Protein AF-A0A7C3X4S7-F1 (afdb_monomer_lite)

Radius of gyration: 14.15 Å; chains: 1; bounding box: 36×22×40 Å

Structure (mmCIF, N/CA/C/O backbone):
data_AF-A0A7C3X4S7-F1
#
_entry.id   AF-A0A7C3X4S7-F1
#
loop_
_atom_site.group_PDB
_atom_site.id
_atom_site.type_symbol
_atom_site.label_atom_id
_atom_site.label_alt_id
_atom_site.label_comp_id
_atom_site.label_asym_id
_atom_site.label_entity_id
_atom_site.label_seq_id
_atom_site.pdbx_PDB_ins_code
_atom_site.Cartn_x
_atom_site.Cartn_y
_atom_site.Cartn_z
_atom_site.occupancy
_atom_site.B_iso_or_equiv
_atom_site.auth_seq_id
_atom_site.auth_comp_id
_atom_site.auth_asym_id
_atom_site.auth_atom_id
_atom_site.pdbx_PDB_model_num
ATOM 1 N N . MET A 1 1 ? -3.580 9.967 -24.037 1.00 51.12 1 MET A N 1
ATOM 2 C CA . MET A 1 1 ? -2.152 9.822 -23.665 1.00 51.12 1 MET A CA 1
ATOM 3 C C . MET A 1 1 ? -1.533 8.784 -24.593 1.00 51.12 1 MET A C 1
ATOM 5 O O . MET A 1 1 ? -2.178 7.767 -24.819 1.00 51.12 1 MET A O 1
ATOM 9 N N . SER A 1 2 ? -0.377 9.040 -25.216 1.00 52.28 2 SER A N 1
ATOM 10 C CA . SER A 1 2 ? 0.202 8.065 -26.157 1.00 52.28 2 SER A CA 1
ATOM 11 C C . SER A 1 2 ? 0.729 6.841 -25.396 1.00 52.28 2 SER A C 1
ATOM 13 O O . SER A 1 2 ? 1.274 6.980 -24.301 1.00 52.28 2 SER A O 1
ATOM 15 N N . LYS A 1 3 ? 0.601 5.640 -25.978 1.00 48.78 3 LYS A N 1
ATOM 16 C CA . LYS A 1 3 ? 1.144 4.393 -25.396 1.00 48.78 3 LYS A CA 1
ATOM 17 C C . LYS A 1 3 ? 2.653 4.484 -25.110 1.00 48.78 3 LYS A C 1
ATOM 19 O O . LYS A 1 3 ? 3.150 3.838 -24.196 1.00 48.78 3 LYS A O 1
ATOM 24 N N . LYS A 1 4 ? 3.363 5.322 -25.873 1.00 46.00 4 LYS A N 1
ATOM 25 C CA . LYS A 1 4 ? 4.793 5.601 -25.712 1.00 46.00 4 LYS A CA 1
ATOM 26 C C . LYS A 1 4 ? 5.093 6.371 -24.418 1.00 46.00 4 LYS A C 1
ATOM 28 O O . LYS A 1 4 ? 5.979 5.967 -23.680 1.00 46.00 4 LYS A O 1
ATOM 33 N N . TYR A 1 5 ? 4.295 7.393 -24.099 1.00 49.66 5 TYR A N 1
ATOM 34 C CA . TYR A 1 5 ? 4.467 8.185 -22.875 1.00 49.66 5 TYR A CA 1
ATOM 35 C C . TYR A 1 5 ? 4.219 7.363 -21.603 1.00 49.66 5 TYR A C 1
ATOM 37 O O . TYR A 1 5 ? 4.947 7.504 -20.627 1.00 49.66 5 TYR A O 1
ATOM 45 N N . GLN A 1 6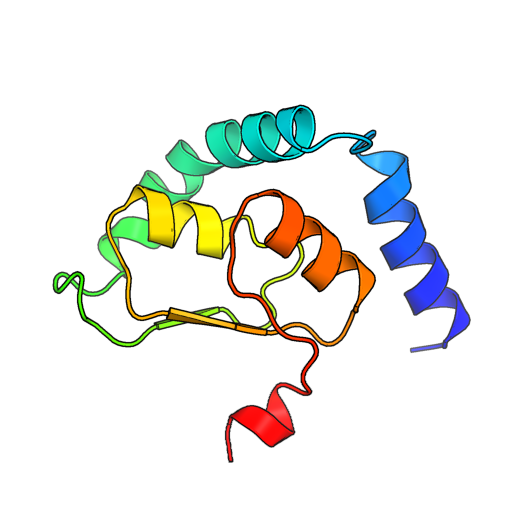 ? 3.211 6.479 -21.613 1.00 52.03 6 GLN A N 1
ATOM 46 C CA . GLN A 1 6 ? 2.959 5.571 -20.487 1.00 52.03 6 GLN A CA 1
ATOM 47 C C . GLN A 1 6 ? 4.173 4.676 -20.231 1.00 52.03 6 GLN A C 1
ATOM 49 O O . GLN A 1 6 ? 4.690 4.653 -19.120 1.00 52.03 6 GLN A O 1
ATOM 54 N N . LYS A 1 7 ? 4.670 4.001 -21.271 1.00 54.62 7 LYS A N 1
ATOM 55 C CA . LYS A 1 7 ? 5.819 3.104 -21.150 1.00 54.62 7 LYS A CA 1
ATOM 56 C C . LYS A 1 7 ? 7.060 3.828 -20.612 1.00 54.62 7 LYS A C 1
ATOM 58 O O . LYS A 1 7 ? 7.651 3.365 -19.646 1.00 54.62 7 LYS A O 1
ATOM 63 N N . GLU A 1 8 ? 7.386 4.995 -21.165 1.00 52.09 8 GLU A N 1
ATOM 64 C CA . GLU A 1 8 ? 8.546 5.792 -20.742 1.00 52.09 8 GLU A CA 1
ATOM 65 C C . GLU A 1 8 ? 8.421 6.303 -19.296 1.00 52.09 8 GLU A C 1
ATOM 67 O O . GLU A 1 8 ? 9.396 6.261 -18.551 1.00 52.09 8 GLU A O 1
ATOM 72 N N . PHE A 1 9 ? 7.233 6.733 -18.855 1.00 54.69 9 PHE A N 1
ATOM 73 C CA . PHE A 1 9 ? 7.018 7.220 -17.486 1.00 54.69 9 PHE A CA 1
ATOM 74 C C . PHE A 1 9 ? 7.110 6.100 -16.436 1.00 54.69 9 PHE A C 1
ATOM 76 O O . PHE A 1 9 ? 7.679 6.305 -15.362 1.00 54.69 9 PHE A O 1
ATOM 83 N N . TYR A 1 10 ? 6.582 4.911 -16.740 1.00 52.50 10 TYR A N 1
ATOM 84 C CA . TYR A 1 10 ? 6.617 3.765 -15.827 1.00 52.50 10 TYR A CA 1
ATOM 85 C C . TYR A 1 10 ? 7.986 3.070 -15.805 1.00 52.50 10 TYR A C 1
ATOM 87 O O . TYR A 1 10 ? 8.484 2.758 -14.725 1.00 52.50 10 TYR A O 1
ATOM 95 N N . GLU A 1 11 ? 8.654 2.923 -16.955 1.00 55.94 11 GLU A N 1
ATOM 96 C CA . GLU A 1 11 ? 10.045 2.445 -17.016 1.00 55.94 11 GLU A CA 1
ATOM 97 C C . GLU A 1 11 ? 10.999 3.419 -16.310 1.00 55.94 11 GLU A C 1
ATOM 99 O O . GLU A 1 11 ? 11.858 2.987 -15.539 1.00 55.94 11 GLU A O 1
ATOM 104 N N . TYR A 1 12 ? 10.803 4.734 -16.475 1.00 53.66 12 TYR A N 1
ATOM 105 C CA . TYR A 1 12 ? 11.547 5.750 -15.730 1.00 53.66 12 TYR A CA 1
ATOM 106 C C . TYR A 1 12 ? 11.316 5.638 -14.223 1.00 53.66 12 TYR A C 1
ATOM 108 O O . TYR A 1 12 ? 12.270 5.745 -13.469 1.00 53.66 12 TYR A O 1
ATOM 116 N N . GLN A 1 13 ? 10.100 5.378 -13.737 1.00 54.56 13 GLN A N 1
ATOM 117 C CA . GLN A 1 13 ? 9.888 5.215 -12.293 1.00 54.56 13 GLN A CA 1
ATOM 118 C C . GLN A 1 13 ? 10.606 3.993 -11.704 1.00 54.56 13 GLN A C 1
ATOM 120 O O . GLN A 1 13 ? 11.066 4.064 -10.561 1.00 54.56 13 GLN A O 1
ATOM 125 N N . THR A 1 14 ? 10.728 2.905 -12.467 1.00 53.91 14 THR A N 1
ATOM 126 C CA . THR A 1 14 ? 11.458 1.698 -12.048 1.00 53.91 14 THR A CA 1
ATOM 127 C C . THR A 1 14 ? 12.977 1.910 -12.107 1.00 53.91 14 THR A C 1
ATOM 129 O O . T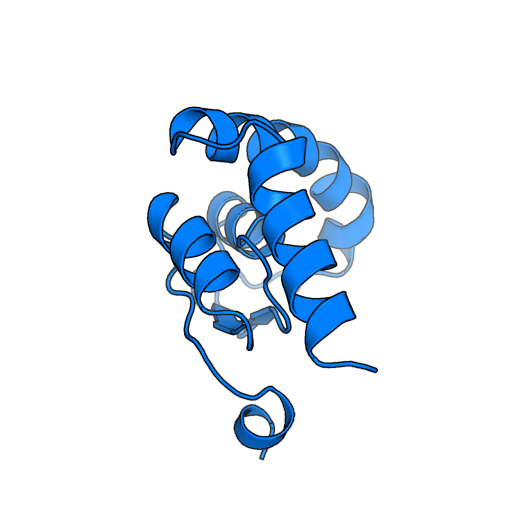HR A 1 14 ? 13.688 1.527 -11.181 1.00 53.91 14 THR A O 1
ATOM 132 N N . ILE A 1 15 ? 13.484 2.593 -13.143 1.00 52.66 15 ILE A N 1
ATOM 133 C CA . ILE A 1 15 ? 14.922 2.847 -13.354 1.00 52.66 15 ILE A CA 1
ATOM 134 C C . ILE A 1 15 ? 15.435 4.027 -12.508 1.00 52.66 15 ILE A C 1
ATOM 136 O O . ILE A 1 15 ? 16.440 3.904 -11.811 1.00 52.66 15 ILE A O 1
ATOM 140 N N . ALA A 1 16 ? 14.748 5.171 -12.521 1.00 48.28 16 ALA A N 1
ATOM 141 C CA . ALA A 1 16 ? 15.193 6.418 -11.890 1.00 48.28 16 ALA A CA 1
ATOM 142 C C . ALA A 1 16 ? 15.189 6.373 -10.358 1.00 48.28 16 ALA A C 1
ATOM 144 O O . ALA A 1 16 ? 15.837 7.201 -9.722 1.00 48.28 16 ALA A O 1
ATOM 145 N N . ARG A 1 17 ? 14.483 5.414 -9.748 1.00 53.78 17 ARG A N 1
ATOM 146 C CA . ARG A 1 17 ? 14.518 5.222 -8.292 1.00 53.78 17 ARG A CA 1
ATOM 147 C C . ARG A 1 17 ? 15.620 4.259 -7.830 1.00 53.78 17 ARG A C 1
ATOM 149 O O . ARG A 1 17 ? 15.771 4.079 -6.627 1.00 53.78 17 ARG A O 1
ATOM 156 N N . GLY A 1 18 ? 16.372 3.630 -8.742 1.00 52.53 18 GLY A N 1
ATOM 157 C CA . GLY A 1 18 ? 17.403 2.642 -8.386 1.00 52.53 18 GLY A CA 1
ATOM 158 C C . GLY A 1 18 ? 16.848 1.419 -7.643 1.00 52.53 18 GLY A C 1
ATOM 159 O O . GLY A 1 18 ? 17.585 0.711 -6.959 1.00 52.53 18 GLY A O 1
ATOM 160 N N . ILE A 1 19 ? 15.536 1.189 -7.741 1.00 57.09 19 ILE A N 1
ATOM 161 C CA . ILE A 1 19 ? 14.826 0.160 -6.991 1.00 57.09 19 ILE A CA 1
ATOM 162 C C . ILE A 1 19 ? 15.026 -1.173 -7.707 1.00 57.09 19 ILE A C 1
ATOM 164 O O . ILE A 1 19 ? 14.234 -1.579 -8.552 1.00 57.09 19 ILE A O 1
ATOM 168 N N . LEU A 1 20 ? 16.128 -1.836 -7.382 1.00 63.31 20 LEU A N 1
ATOM 169 C CA . LEU A 1 20 ? 16.467 -3.151 -7.924 1.00 63.31 20 LEU A CA 1
ATOM 170 C C . LEU A 1 20 ? 16.134 -4.279 -6.944 1.00 63.31 20 LEU A C 1
ATOM 172 O O . LEU A 1 20 ? 16.073 -5.440 -7.341 1.00 63.31 20 LEU A O 1
ATOM 176 N N . THR A 1 21 ? 15.915 -3.955 -5.666 1.00 76.75 21 THR A N 1
ATOM 177 C CA . THR A 1 21 ? 15.765 -4.948 -4.601 1.00 76.75 21 THR A CA 1
ATOM 178 C C . THR A 1 21 ? 14.594 -4.631 -3.678 1.00 76.75 21 THR A C 1
ATOM 180 O O . THR A 1 21 ? 14.182 -3.481 -3.494 1.00 76.75 21 THR A O 1
ATOM 183 N N . LYS A 1 22 ? 14.078 -5.691 -3.054 1.00 84.38 22 LYS A N 1
ATOM 184 C CA . LYS A 1 22 ? 13.069 -5.623 -1.996 1.00 84.38 22 LYS A CA 1
ATOM 185 C C . LYS A 1 22 ? 13.494 -4.698 -0.848 1.00 84.38 22 LYS A C 1
ATOM 187 O O . LYS A 1 22 ? 12.668 -3.944 -0.345 1.00 84.38 22 LYS A O 1
ATOM 192 N N . ASP A 1 23 ? 14.768 -4.720 -0.463 1.00 87.06 23 ASP A N 1
ATOM 193 C CA . ASP A 1 23 ? 15.264 -3.938 0.674 1.00 87.06 23 ASP A CA 1
ATOM 194 C C . ASP A 1 23 ? 15.257 -2.435 0.384 1.00 87.06 23 ASP A C 1
ATOM 196 O O . ASP A 1 23 ? 14.848 -1.649 1.236 1.00 87.06 23 ASP A O 1
ATOM 200 N N . SER A 1 24 ? 15.618 -2.026 -0.836 1.00 84.88 24 SER A N 1
ATOM 201 C CA . SER A 1 24 ? 15.536 -0.619 -1.245 1.00 84.88 24 SER A CA 1
ATOM 202 C C . SER A 1 24 ? 14.088 -0.117 -1.305 1.00 84.88 24 SER A C 1
ATOM 204 O O . SER A 1 24 ? 13.829 1.025 -0.923 1.00 84.88 24 SER A O 1
ATOM 206 N N . LEU A 1 25 ? 13.132 -0.962 -1.724 1.00 88.12 25 LEU A N 1
ATOM 207 C CA . LEU A 1 25 ? 11.697 -0.641 -1.639 1.00 88.12 25 LEU A CA 1
ATOM 208 C C . LEU A 1 25 ? 11.259 -0.423 -0.196 1.00 88.12 25 LEU A C 1
ATOM 210 O O . LEU A 1 25 ? 10.643 0.594 0.112 1.00 88.12 25 LEU A O 1
ATOM 214 N N . ILE A 1 26 ? 11.587 -1.373 0.681 1.00 92.12 26 ILE A N 1
ATOM 215 C CA . ILE A 1 26 ? 11.237 -1.292 2.098 1.00 92.12 26 ILE A CA 1
ATOM 216 C C . ILE A 1 26 ? 11.829 -0.021 2.700 1.00 92.12 26 ILE A C 1
ATOM 218 O O . ILE A 1 26 ? 11.098 0.744 3.317 1.00 92.12 26 ILE A O 1
ATOM 222 N N . GLN A 1 27 ? 13.111 0.263 2.460 1.00 92.75 27 GLN A N 1
ATOM 223 C CA . GLN A 1 27 ? 13.759 1.471 2.965 1.00 92.75 27 GLN A CA 1
ATOM 224 C C . GLN A 1 27 ? 13.040 2.746 2.505 1.00 92.75 27 GLN A C 1
ATOM 226 O O . GLN A 1 27 ? 12.797 3.636 3.321 1.00 92.75 27 GLN A O 1
ATOM 231 N N . LEU A 1 28 ? 12.660 2.827 1.226 1.00 92.00 28 LEU A N 1
ATOM 232 C CA . LEU A 1 28 ? 11.871 3.944 0.709 1.00 92.00 28 LEU A CA 1
ATOM 233 C C . LEU A 1 28 ? 10.516 4.052 1.424 1.00 92.00 28 LEU A C 1
ATOM 235 O O . LEU A 1 28 ? 10.099 5.147 1.791 1.00 92.00 28 LEU A O 1
ATOM 239 N N . PHE A 1 29 ? 9.814 2.940 1.630 1.00 94.75 29 PHE A N 1
ATOM 240 C CA . PHE A 1 29 ? 8.486 2.957 2.249 1.00 94.75 29 PHE A CA 1
ATOM 241 C C . PHE A 1 29 ? 8.553 3.337 3.726 1.00 94.75 29 PHE A C 1
ATOM 243 O O . PHE A 1 29 ? 7.754 4.158 4.174 1.00 94.75 29 PHE A O 1
ATOM 250 N N . GLU A 1 30 ? 9.549 2.834 4.457 1.00 96.31 30 GLU A N 1
ATOM 251 C CA . GLU A 1 30 ? 9.834 3.221 5.843 1.00 96.31 30 GLU A CA 1
ATOM 252 C C . GLU A 1 30 ? 10.100 4.737 5.953 1.00 96.31 30 GLU A C 1
ATOM 254 O O . GLU A 1 30 ? 9.577 5.391 6.855 1.00 96.31 30 GLU A O 1
ATOM 259 N N . GLN A 1 31 ? 10.817 5.338 4.992 1.00 95.88 31 GLN A N 1
ATOM 260 C CA . GLN A 1 31 ? 11.025 6.796 4.938 1.00 95.88 31 GLN A CA 1
ATOM 261 C C . GLN A 1 31 ? 9.730 7.594 4.704 1.00 95.88 31 GLN A C 1
ATOM 263 O O . GLN A 1 31 ? 9.642 8.753 5.116 1.00 95.88 31 GLN A O 1
ATOM 268 N N . LEU A 1 32 ? 8.721 6.998 4.062 1.00 95.50 32 LEU A N 1
ATOM 269 C CA . LEU A 1 32 ? 7.429 7.637 3.794 1.00 95.50 32 LEU A CA 1
ATOM 270 C C . LEU A 1 32 ? 6.431 7.501 4.955 1.00 95.50 32 LEU A C 1
ATOM 272 O O . LEU A 1 32 ? 5.499 8.304 5.040 1.00 95.50 32 LEU A O 1
ATOM 276 N N . LEU A 1 33 ? 6.615 6.545 5.875 1.00 97.00 33 LEU A N 1
ATOM 277 C CA . LEU A 1 33 ? 5.686 6.328 6.995 1.00 97.00 33 LEU A CA 1
ATOM 278 C C . LEU A 1 33 ? 5.414 7.595 7.825 1.00 97.00 33 LEU A C 1
ATOM 280 O O . LEU A 1 33 ? 4.239 7.881 8.071 1.00 97.00 33 LEU A O 1
ATOM 284 N N . PRO A 1 34 ? 6.418 8.408 8.223 1.00 97.56 34 PRO A N 1
ATOM 285 C CA . PRO A 1 34 ? 6.160 9.605 9.025 1.00 97.56 34 PRO A CA 1
ATOM 286 C C . PRO A 1 34 ? 5.257 10.615 8.311 1.00 97.56 34 PRO A C 1
ATOM 288 O O . PRO A 1 34 ? 4.449 11.291 8.952 1.00 97.56 34 PRO A O 1
ATOM 291 N N . PHE A 1 35 ? 5.365 10.706 6.981 1.00 96.88 35 PHE A N 1
ATOM 292 C CA . PHE A 1 35 ? 4.487 11.550 6.179 1.00 96.88 35 PHE A CA 1
ATOM 293 C C . PHE A 1 35 ? 3.043 11.046 6.243 1.00 96.88 35 PHE A C 1
ATOM 295 O O . PHE A 1 35 ? 2.150 11.832 6.561 1.00 96.88 35 PHE A O 1
ATOM 302 N N . TYR A 1 36 ? 2.812 9.750 6.010 1.00 97.38 36 TYR A N 1
ATOM 303 C CA . TYR A 1 36 ? 1.466 9.178 6.055 1.00 97.38 36 TYR A CA 1
ATOM 304 C C . TYR A 1 36 ? 0.831 9.288 7.437 1.00 97.38 36 TYR A C 1
ATOM 306 O O . TYR A 1 36 ? -0.304 9.749 7.541 1.00 97.38 36 TYR A O 1
ATOM 314 N N . ILE A 1 37 ? 1.578 8.981 8.498 1.00 96.19 37 ILE A N 1
ATOM 315 C CA . ILE A 1 37 ? 1.105 9.125 9.880 1.00 96.19 37 ILE A CA 1
ATOM 316 C C . ILE A 1 37 ? 0.658 10.567 10.143 1.00 96.19 37 ILE A C 1
ATOM 318 O O . ILE A 1 37 ? -0.441 10.796 10.641 1.00 96.19 37 ILE A O 1
ATOM 322 N N . LYS A 1 38 ? 1.482 11.554 9.764 1.00 97.12 38 LYS A N 1
ATOM 323 C CA . LYS A 1 38 ? 1.205 12.971 10.036 1.00 97.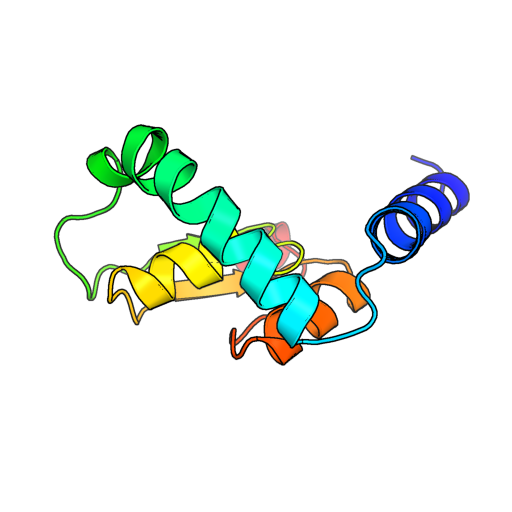12 38 LYS A CA 1
ATOM 324 C C . LYS A 1 38 ? 0.092 13.559 9.168 1.00 97.12 38 LYS A C 1
ATOM 326 O O . LYS A 1 38 ? -0.566 14.503 9.597 1.00 97.12 38 LYS A O 1
ATOM 331 N N . LYS A 1 39 ? -0.056 13.098 7.924 1.00 96.56 39 LYS A N 1
ATOM 332 C CA . LYS A 1 39 ? -0.937 13.734 6.929 1.00 96.56 39 LYS A CA 1
ATOM 333 C C . LYS A 1 39 ? -2.231 12.984 6.672 1.00 96.56 39 LYS A C 1
ATOM 335 O O . LYS A 1 39 ? -3.224 13.632 6.371 1.00 96.56 39 LYS A O 1
ATOM 340 N N . ILE A 1 40 ? -2.206 11.660 6.763 1.00 94.25 40 ILE A N 1
ATOM 341 C CA . ILE A 1 40 ? -3.314 10.789 6.361 1.00 94.25 40 ILE A CA 1
ATOM 342 C C . ILE A 1 40 ? -3.873 10.008 7.551 1.00 94.25 40 ILE A C 1
ATOM 344 O O . ILE A 1 40 ? -5.072 9.763 7.586 1.00 94.25 40 ILE A O 1
ATOM 348 N N . GLY A 1 41 ? -3.048 9.667 8.547 1.00 93.88 41 GLY A N 1
ATOM 349 C CA . GLY A 1 41 ? -3.433 8.766 9.638 1.00 93.88 41 GLY A CA 1
ATOM 350 C C . GLY A 1 41 ? -4.713 9.162 10.378 1.00 93.88 41 GLY A C 1
ATOM 351 O O . GLY A 1 41 ? -5.534 8.300 10.662 1.00 93.88 41 GLY A O 1
ATOM 352 N N . SER A 1 42 ? -4.947 10.457 10.609 1.00 95.44 42 SER A N 1
ATOM 353 C CA . SER A 1 42 ? -6.172 10.945 11.266 1.00 95.44 42 SER A CA 1
ATOM 354 C C . SER A 1 42 ? -7.447 10.802 10.429 1.00 95.44 42 SER A C 1
ATOM 356 O O . SER A 1 42 ? -8.542 10.949 10.963 1.00 95.44 42 SER A O 1
ATOM 358 N N . PHE A 1 43 ? -7.317 10.578 9.121 1.00 96.19 43 PHE A N 1
ATOM 359 C CA . PHE A 1 43 ? -8.436 10.341 8.209 1.00 96.19 43 PHE A CA 1
ATOM 360 C C . PHE A 1 43 ? -8.723 8.852 8.012 1.00 96.19 43 PHE A C 1
ATOM 362 O O . PHE A 1 43 ? -9.742 8.509 7.412 1.00 96.19 43 PHE A O 1
ATOM 369 N N . LEU A 1 44 ? -7.841 7.967 8.488 1.00 96.44 44 LEU A N 1
ATOM 370 C CA . LEU A 1 44 ? -8.087 6.536 8.415 1.00 96.44 44 LEU A CA 1
ATOM 371 C C . LEU A 1 44 ? -9.142 6.101 9.442 1.00 96.44 44 LEU A C 1
ATOM 373 O O . LEU A 1 44 ? -9.262 6.702 10.512 1.00 96.44 44 LEU A O 1
ATOM 377 N N . PRO A 1 45 ? -9.909 5.037 9.148 1.00 96.75 45 PRO A N 1
ATOM 378 C CA . PRO A 1 45 ? -10.853 4.481 10.104 1.00 96.75 45 PRO A CA 1
ATOM 379 C C . PRO A 1 45 ? -10.148 4.021 11.383 1.00 96.75 45 PRO A C 1
ATOM 381 O O . PRO A 1 45 ? -9.127 3.342 11.319 1.00 96.75 45 PRO A O 1
ATOM 384 N N . ASN A 1 46 ? -10.738 4.294 12.547 1.00 95.00 46 ASN A N 1
ATOM 385 C CA . ASN A 1 46 ? -10.195 3.817 13.827 1.00 95.00 46 ASN A CA 1
ATOM 386 C C . ASN A 1 46 ? -10.214 2.281 13.954 1.00 95.00 46 ASN A C 1
ATOM 388 O O . ASN A 1 46 ? -9.439 1.713 14.717 1.00 95.00 46 ASN A O 1
ATOM 392 N N . SER A 1 47 ? -11.121 1.605 13.238 1.00 96.88 47 SER A N 1
ATOM 393 C CA . SER A 1 47 ? -11.198 0.142 13.226 1.00 96.88 47 SER A CA 1
ATOM 394 C C . SER A 1 47 ? -10.151 -0.445 12.283 1.00 96.88 47 SER A C 1
ATOM 396 O O . SER A 1 47 ? -10.184 -0.169 11.084 1.00 96.88 47 SER A O 1
ATOM 398 N N . LEU A 1 48 ? -9.274 -1.308 12.804 1.00 96.75 48 LEU A N 1
ATOM 399 C CA . LEU A 1 48 ? -8.242 -1.998 12.016 1.00 96.75 48 LEU A CA 1
ATOM 400 C C . LEU A 1 48 ? -8.814 -3.037 11.032 1.00 96.75 48 LEU A C 1
ATOM 402 O O . LEU A 1 48 ? -8.142 -3.418 10.072 1.00 96.75 48 LEU A O 1
ATOM 406 N N . ASP A 1 49 ? -10.066 -3.447 11.238 1.00 96.44 49 ASP A N 1
ATOM 407 C CA . ASP A 1 49 ? -10.790 -4.364 10.351 1.00 96.44 49 ASP A CA 1
ATOM 408 C C . ASP A 1 49 ? -11.643 -3.630 9.304 1.00 96.44 49 ASP A C 1
ATOM 410 O O . ASP A 1 49 ? -12.336 -4.268 8.502 1.00 96.44 49 ASP A O 1
ATOM 414 N N . ALA A 1 50 ? -11.617 -2.290 9.294 1.00 97.12 50 ALA A N 1
ATOM 415 C CA . ALA A 1 50 ? -12.304 -1.506 8.278 1.00 97.12 50 ALA A CA 1
ATOM 416 C C . ALA A 1 50 ? -11.835 -1.912 6.878 1.00 97.12 50 ALA A C 1
ATOM 418 O O . ALA A 1 50 ? -10.641 -2.088 6.640 1.00 97.12 50 ALA A O 1
ATOM 419 N N . LYS A 1 51 ? -12.789 -2.033 5.950 1.00 96.81 51 LYS A N 1
ATOM 420 C CA . LYS A 1 51 ? -12.479 -2.333 4.556 1.00 96.81 51 LYS A CA 1
ATOM 421 C C . LYS A 1 51 ? -11.928 -1.082 3.874 1.00 96.81 51 LYS A C 1
ATOM 423 O O . LYS A 1 51 ? -12.636 -0.081 3.775 1.00 96.81 51 LYS A O 1
ATOM 428 N N . ILE A 1 52 ? -10.684 -1.145 3.409 1.00 97.62 52 ILE A N 1
ATOM 429 C CA . ILE A 1 52 ? -9.993 -0.035 2.738 1.00 97.62 52 ILE A CA 1
ATOM 430 C C . ILE A 1 52 ? -9.664 -0.444 1.300 1.00 97.62 52 ILE A C 1
ATOM 432 O O . ILE A 1 52 ? -9.329 -1.593 1.035 1.00 97.62 52 ILE A O 1
ATOM 436 N N . ALA A 1 53 ? -9.758 0.492 0.362 1.00 97.25 53 ALA A N 1
ATOM 437 C CA . ALA A 1 53 ? -9.329 0.286 -1.016 1.00 97.25 53 ALA A CA 1
ATOM 438 C C . ALA A 1 53 ? -8.198 1.271 -1.348 1.00 97.25 53 ALA A C 1
ATOM 440 O O . ALA A 1 53 ? -8.375 2.478 -1.191 1.00 97.25 53 ALA A O 1
ATOM 441 N N . ASP A 1 54 ? -7.052 0.756 -1.792 1.00 97.62 54 ASP A N 1
ATOM 442 C CA . ASP A 1 54 ? -5.905 1.525 -2.285 1.00 97.62 54 ASP A CA 1
ATOM 443 C C . ASP A 1 54 ? -5.880 1.445 -3.820 1.00 97.62 54 ASP A C 1
ATOM 445 O O . ASP A 1 54 ? -5.508 0.418 -4.397 1.00 97.62 54 ASP A O 1
ATOM 449 N N . ILE A 1 55 ? -6.385 2.493 -4.482 1.00 96.81 55 ILE A N 1
ATOM 450 C CA . ILE A 1 55 ? -6.660 2.508 -5.926 1.00 96.81 55 ILE A CA 1
ATOM 451 C C . ILE A 1 55 ? -6.313 3.885 -6.526 1.00 96.81 55 ILE A C 1
ATOM 453 O O . ILE A 1 55 ? -6.951 4.873 -6.157 1.00 96.81 55 ILE A O 1
ATOM 457 N N . PRO A 1 56 ? -5.401 3.977 -7.511 1.00 96.31 56 PRO A N 1
ATOM 458 C CA . PRO A 1 56 ? -4.412 2.962 -7.880 1.00 96.31 56 PRO A CA 1
ATOM 459 C C . PRO A 1 56 ? -3.340 2.810 -6.785 1.00 96.31 56 PRO A C 1
ATOM 461 O O . PRO A 1 56 ? -2.887 3.811 -6.232 1.00 96.31 56 PRO A O 1
ATOM 464 N N . CYS A 1 57 ? -2.903 1.580 -6.495 1.00 96.94 57 CYS A N 1
ATOM 465 C CA . CYS A 1 57 ? -1.958 1.320 -5.401 1.00 96.94 57 CYS A CA 1
ATOM 466 C C . CYS A 1 57 ? -0.483 1.568 -5.755 1.00 96.94 57 CYS A C 1
ATOM 468 O O . CYS A 1 57 ? 0.370 1.581 -4.862 1.00 96.94 57 CYS A O 1
ATOM 470 N N . GLY A 1 58 ? -0.135 1.716 -7.038 1.00 94.88 58 GLY A N 1
ATOM 471 C CA . GLY A 1 58 ? 1.249 1.838 -7.487 1.00 94.88 58 GLY A CA 1
ATOM 472 C C . GLY A 1 58 ? 2.123 0.696 -6.963 1.00 94.88 58 GLY A C 1
ATOM 473 O O . GLY A 1 58 ? 1.702 -0.460 -6.894 1.00 94.88 58 GLY A O 1
ATOM 474 N N . ASN A 1 59 ? 3.345 1.029 -6.551 1.00 93.06 59 ASN A N 1
ATOM 475 C CA . ASN A 1 59 ? 4.292 0.085 -5.956 1.00 93.06 59 ASN A CA 1
ATOM 476 C C . ASN A 1 59 ? 3.925 -0.352 -4.525 1.00 93.06 59 ASN A C 1
ATOM 478 O O . ASN A 1 59 ? 4.720 -1.032 -3.881 1.00 93.06 59 ASN A O 1
ATOM 482 N N . GLY A 1 60 ? 2.751 0.030 -4.016 1.00 95.81 60 GLY A N 1
ATOM 483 C CA . GLY A 1 60 ? 2.227 -0.424 -2.734 1.00 95.81 60 GLY A CA 1
ATOM 484 C C . GLY A 1 60 ? 2.747 0.342 -1.520 1.00 95.81 60 GLY A C 1
ATOM 485 O O . GLY A 1 60 ? 2.607 -0.157 -0.409 1.00 95.81 60 GLY A O 1
ATOM 486 N N . ASN A 1 61 ? 3.330 1.534 -1.677 1.00 96.31 61 ASN A N 1
ATOM 487 C CA . ASN A 1 61 ? 3.840 2.315 -0.543 1.00 96.31 61 ASN A CA 1
ATOM 488 C C . ASN A 1 61 ? 2.756 2.673 0.496 1.00 96.31 61 ASN A C 1
ATOM 490 O O . ASN A 1 61 ? 3.010 2.596 1.699 1.00 96.31 61 ASN A O 1
ATOM 494 N N . PHE A 1 62 ? 1.545 3.032 0.058 1.00 97.75 62 PHE A N 1
ATOM 495 C CA . PHE A 1 62 ? 0.436 3.330 0.964 1.00 97.75 62 PHE A CA 1
ATOM 496 C C . PHE A 1 62 ? -0.150 2.055 1.578 1.00 97.75 62 PHE A C 1
ATOM 498 O O . PHE A 1 62 ? -0.309 1.976 2.793 1.00 97.75 62 PHE A O 1
ATOM 505 N N . SER A 1 63 ? -0.357 1.011 0.778 1.00 98.00 63 SER A N 1
ATOM 506 C CA . SER A 1 63 ? -0.698 -0.329 1.2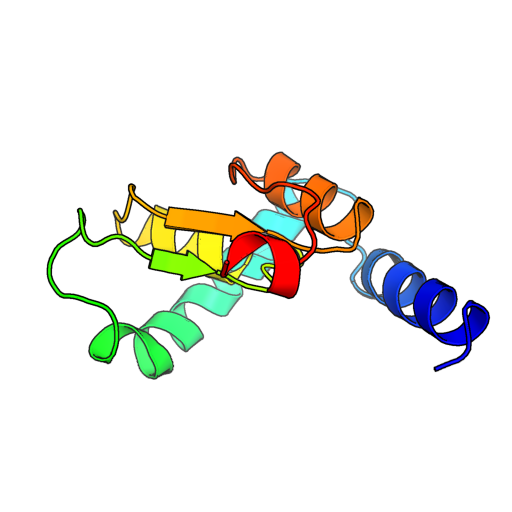76 1.00 98.00 63 SER A CA 1
ATOM 507 C C . SER A 1 63 ? 0.306 -0.868 2.310 1.00 98.00 63 SER A C 1
ATOM 509 O O . SER A 1 63 ? -0.085 -1.489 3.298 1.00 98.00 63 SER A O 1
ATOM 511 N N . TYR A 1 64 ? 1.600 -0.588 2.146 1.00 97.75 64 TYR A N 1
ATOM 512 C CA . TYR A 1 64 ? 2.633 -0.912 3.132 1.00 97.75 64 TYR A CA 1
ATOM 513 C C . TYR A 1 64 ? 2.442 -0.132 4.434 1.00 97.75 64 TYR A C 1
ATOM 515 O O . TYR A 1 64 ? 2.551 -0.705 5.518 1.00 97.75 64 TYR A O 1
ATOM 523 N N . TYR A 1 65 ? 2.087 1.152 4.349 1.00 98.00 65 TYR A N 1
ATOM 524 C CA . TYR A 1 65 ? 1.691 1.934 5.519 1.00 98.00 65 TYR A CA 1
ATOM 525 C C . TYR A 1 65 ? 0.450 1.353 6.220 1.00 98.00 65 TYR A C 1
ATOM 527 O O . TYR A 1 65 ? 0.463 1.230 7.448 1.00 98.00 65 TYR A O 1
ATOM 535 N N . LEU A 1 66 ? -0.586 0.948 5.475 1.00 98.06 66 LEU A N 1
ATOM 536 C CA . LEU A 1 66 ? -1.776 0.295 6.039 1.00 98.06 66 LEU A CA 1
ATOM 537 C C . LEU A 1 66 ? -1.397 -0.986 6.793 1.00 98.06 66 LEU A C 1
ATOM 539 O O . LEU A 1 66 ? -1.766 -1.149 7.957 1.00 98.06 66 LEU A O 1
ATOM 543 N N . LEU A 1 67 ? -0.577 -1.841 6.173 1.00 97.12 67 LEU A N 1
ATOM 544 C CA . LEU A 1 67 ? -0.073 -3.068 6.788 1.00 97.12 67 LEU A CA 1
ATOM 545 C C . LEU A 1 67 ? 0.712 -2.783 8.080 1.00 97.12 67 LEU A C 1
ATOM 547 O O . LEU A 1 67 ? 0.465 -3.415 9.107 1.00 97.12 67 LEU A O 1
ATOM 551 N N . LYS A 1 68 ? 1.630 -1.806 8.062 1.00 96.88 68 LYS A N 1
ATOM 552 C CA . LYS A 1 68 ? 2.420 -1.400 9.241 1.00 96.88 68 LYS A CA 1
ATOM 553 C C . LYS A 1 68 ? 1.577 -0.785 10.351 1.00 96.88 68 LYS A C 1
ATOM 555 O O . LYS A 1 68 ? 1.933 -0.913 11.518 1.00 96.88 68 LYS A O 1
ATOM 560 N N . SER A 1 69 ? 0.465 -0.154 9.992 1.00 96.12 69 SER A N 1
ATOM 561 C CA . SER A 1 69 ? -0.490 0.423 10.941 1.00 96.12 69 SER A CA 1
ATOM 562 C C . SER A 1 69 ? -1.462 -0.612 11.519 1.00 96.12 69 SER A C 1
ATOM 564 O O . SER A 1 69 ? -2.273 -0.273 12.374 1.00 96.12 69 SER A O 1
ATOM 566 N N . GLY A 1 70 ? -1.371 -1.876 11.090 1.00 96.81 70 GLY A N 1
ATOM 567 C CA . GLY A 1 70 ? -2.156 -2.989 11.623 1.00 96.81 70 GLY A CA 1
ATOM 568 C C . GLY A 1 70 ? -3.454 -3.277 10.871 1.00 96.81 70 GLY A C 1
ATOM 569 O O . GLY A 1 70 ? -4.164 -4.207 11.257 1.00 96.81 70 GLY A O 1
ATOM 570 N N . TYR A 1 71 ? -3.754 -2.542 9.795 1.00 97.75 7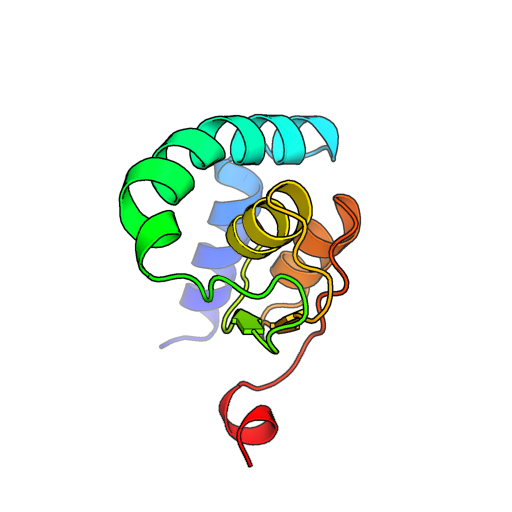1 TYR A N 1
ATOM 571 C CA . TYR A 1 71 ? -4.889 -2.864 8.935 1.00 97.75 71 TYR A CA 1
ATOM 572 C C . TYR A 1 71 ? -4.619 -4.167 8.187 1.00 97.75 71 TYR A C 1
ATOM 574 O O . TYR A 1 71 ? -3.513 -4.407 7.701 1.00 97.75 71 TYR A O 1
ATOM 582 N N . LYS A 1 72 ? -5.645 -5.011 8.086 1.00 94.62 72 LYS A N 1
ATOM 583 C CA . LYS A 1 72 ? -5.563 -6.311 7.392 1.00 94.62 72 LYS A CA 1
ATOM 584 C C . LYS A 1 72 ? -6.593 -6.470 6.282 1.00 94.62 72 LYS A C 1
ATOM 586 O O . LYS A 1 72 ? -6.438 -7.337 5.428 1.00 94.62 72 LYS A O 1
ATOM 591 N N . ASN A 1 73 ? -7.640 -5.651 6.304 1.00 97.19 73 ASN A N 1
ATOM 592 C CA . ASN A 1 73 ? -8.766 -5.737 5.388 1.00 97.19 73 ASN A CA 1
ATOM 593 C C . ASN A 1 73 ? -8.672 -4.639 4.324 1.00 97.19 73 ASN A C 1
ATOM 595 O O . ASN A 1 73 ? -9.465 -3.700 4.309 1.00 97.19 73 ASN A O 1
ATOM 599 N N . PHE A 1 74 ? -7.656 -4.722 3.466 1.00 97.56 74 PHE A N 1
ATOM 600 C CA . PHE A 1 74 ? -7.510 -3.777 2.369 1.00 97.56 74 PHE A CA 1
ATOM 601 C C . PHE A 1 74 ? -7.260 -4.465 1.031 1.00 97.56 74 PHE A C 1
ATOM 603 O O . PHE A 1 74 ? -6.563 -5.476 0.951 1.00 97.56 74 PHE A O 1
ATOM 610 N N . ASP A 1 75 ? -7.849 -3.887 -0.011 1.00 97.50 75 ASP A N 1
ATOM 611 C CA . ASP A 1 75 ? -7.658 -4.282 -1.400 1.00 97.50 75 ASP A CA 1
ATOM 612 C C . ASP A 1 75 ? -6.732 -3.270 -2.084 1.00 97.50 75 ASP A C 1
ATOM 614 O O . ASP A 1 75 ? -6.950 -2.062 -1.991 1.00 97.50 75 ASP A O 1
ATOM 618 N N . SER A 1 76 ? -5.718 -3.764 -2.794 1.00 98.19 76 SER A N 1
ATOM 619 C CA . SER A 1 76 ? -4.747 -2.942 -3.525 1.00 98.19 76 SER A CA 1
ATOM 620 C C . SER A 1 76 ? -4.775 -3.337 -4.996 1.00 98.19 76 SER A C 1
ATOM 622 O O . SER A 1 76 ? -4.497 -4.494 -5.329 1.00 98.19 76 SER A O 1
ATOM 624 N N . ILE A 1 77 ? -5.117 -2.407 -5.887 1.00 98.31 77 ILE A N 1
ATOM 625 C CA . ILE A 1 77 ? -5.114 -2.677 -7.330 1.00 98.31 77 ILE A CA 1
ATOM 626 C C . ILE A 1 77 ? -4.409 -1.574 -8.108 1.00 98.31 77 ILE A C 1
ATOM 628 O O . ILE A 1 77 ? -4.507 -0.394 -7.775 1.00 98.31 77 ILE A O 1
ATOM 632 N N . ASP A 1 78 ? -3.739 -1.962 -9.185 1.00 97.38 78 ASP A N 1
ATOM 633 C CA . ASP A 1 78 ? -3.173 -1.043 -10.170 1.00 97.38 78 ASP A CA 1
ATOM 634 C C . ASP A 1 78 ? -3.360 -1.629 -11.576 1.00 97.38 78 ASP A C 1
ATOM 636 O O . ASP A 1 78 ? -3.510 -2.840 -11.740 1.00 97.38 78 ASP A O 1
ATOM 640 N N . LEU A 1 79 ? -3.368 -0.780 -12.601 1.00 96.31 79 LEU A N 1
ATOM 641 C CA . LEU A 1 79 ? -3.444 -1.226 -13.991 1.00 96.31 79 LEU A CA 1
ATOM 642 C C . LEU A 1 79 ? -2.062 -1.644 -14.527 1.00 96.31 79 LEU A C 1
ATOM 644 O O . LEU A 1 79 ? -1.990 -2.432 -15.469 1.00 96.31 79 LEU A O 1
ATOM 648 N N . ASP A 1 80 ? -0.970 -1.129 -13.948 1.00 92.00 80 ASP A N 1
ATOM 649 C CA . ASP A 1 80 ? 0.398 -1.444 -14.361 1.00 92.00 80 ASP A CA 1
ATOM 650 C C . ASP A 1 80 ? 0.920 -2.723 -13.666 1.00 92.00 80 ASP A C 1
ATOM 652 O O . ASP A 1 80 ? 1.178 -2.720 -12.456 1.00 92.00 80 ASP A O 1
ATOM 656 N N . PRO A 1 81 ? 1.158 -3.823 -14.411 1.00 90.69 81 PRO A N 1
ATOM 657 C CA . PRO A 1 81 ? 1.704 -5.057 -13.849 1.00 90.69 81 PRO A CA 1
ATOM 658 C C . PRO A 1 81 ? 3.089 -4.893 -13.211 1.00 90.69 81 PRO A C 1
ATOM 660 O O . PRO A 1 81 ? 3.424 -5.650 -12.296 1.00 90.69 81 PRO A O 1
ATOM 663 N N . ASN A 1 82 ? 3.890 -3.912 -13.635 1.00 87.31 82 ASN A N 1
ATOM 664 C CA . ASN A 1 82 ? 5.192 -3.654 -13.021 1.00 87.31 82 ASN A CA 1
ATOM 665 C C . ASN A 1 82 ? 5.032 -3.072 -11.611 1.00 87.31 82 ASN A C 1
ATOM 667 O O . ASN A 1 82 ? 5.737 -3.487 -10.692 1.00 87.31 82 ASN A O 1
ATOM 671 N N . GLN A 1 83 ? 4.074 -2.160 -11.416 1.00 89.75 83 GLN A N 1
ATOM 672 C CA . GLN A 1 83 ? 3.755 -1.597 -10.101 1.00 89.75 83 GLN A CA 1
ATOM 673 C C . GLN A 1 83 ? 3.240 -2.678 -9.148 1.00 89.75 83 GLN A C 1
ATOM 675 O O . GLN A 1 83 ? 3.752 -2.819 -8.037 1.00 89.75 83 GLN A O 1
ATOM 680 N N . VAL A 1 84 ? 2.309 -3.508 -9.628 1.00 94.50 84 VAL A N 1
ATOM 681 C CA . VAL A 1 84 ? 1.786 -4.652 -8.868 1.00 94.50 84 VAL A CA 1
ATOM 682 C C . VAL A 1 84 ? 2.909 -5.606 -8.465 1.00 94.50 84 VAL A C 1
ATOM 684 O O . VAL A 1 84 ? 2.969 -6.022 -7.309 1.00 94.50 84 VAL A O 1
ATOM 687 N N . SER A 1 85 ? 3.842 -5.901 -9.373 1.00 91.44 85 SER A N 1
ATOM 688 C CA . SER A 1 85 ? 4.993 -6.761 -9.072 1.00 91.44 85 SER A CA 1
ATOM 689 C C . SER A 1 85 ? 5.880 -6.171 -7.968 1.00 91.44 85 SER A C 1
ATOM 691 O O . SER A 1 85 ? 6.274 -6.888 -7.050 1.00 91.44 85 SER A O 1
ATOM 693 N N . LEU A 1 86 ? 6.158 -4.861 -7.996 1.00 90.62 86 LEU A N 1
ATOM 694 C CA . LEU A 1 86 ? 6.924 -4.186 -6.939 1.00 90.62 86 LEU A CA 1
ATOM 695 C C . LEU A 1 86 ? 6.199 -4.228 -5.584 1.00 90.62 86 LEU A C 1
ATOM 697 O O . LEU A 1 86 ? 6.829 -4.508 -4.564 1.00 90.62 86 LEU A O 1
ATOM 701 N N . ALA A 1 87 ? 4.883 -4.011 -5.567 1.00 94.69 87 ALA A N 1
ATOM 702 C CA . ALA A 1 87 ? 4.075 -4.112 -4.351 1.00 94.69 87 ALA A CA 1
ATOM 703 C C . ALA A 1 87 ? 4.110 -5.533 -3.759 1.00 94.69 87 ALA A C 1
ATOM 705 O O . ALA A 1 87 ? 4.289 -5.720 -2.552 1.00 94.69 87 ALA A O 1
ATOM 706 N N . GLN A 1 88 ? 4.009 -6.550 -4.615 1.00 94.44 88 GLN A N 1
ATOM 707 C CA . GLN A 1 88 ? 4.066 -7.954 -4.210 1.00 94.44 88 GLN A CA 1
ATOM 708 C C . GLN A 1 88 ? 5.431 -8.348 -3.628 1.00 94.44 88 GLN A C 1
ATOM 710 O O . GLN A 1 88 ? 5.477 -9.122 -2.670 1.00 94.44 88 GLN A O 1
ATOM 715 N N . LEU A 1 89 ? 6.542 -7.776 -4.114 1.00 91.19 89 LEU A N 1
ATOM 716 C CA . LEU A 1 89 ? 7.881 -8.036 -3.556 1.00 91.19 89 LEU A CA 1
ATOM 717 C C . LEU A 1 89 ? 7.985 -7.697 -2.062 1.00 91.19 89 LEU A C 1
ATOM 719 O O . LEU A 1 89 ? 8.718 -8.368 -1.326 1.00 91.19 89 LEU A O 1
ATOM 723 N N . VAL A 1 90 ? 7.247 -6.687 -1.593 1.00 91.19 90 VAL A N 1
ATOM 724 C CA . VAL A 1 90 ? 7.224 -6.282 -0.177 1.00 91.19 90 VAL A CA 1
ATOM 725 C C . VAL A 1 90 ? 6.070 -6.903 0.621 1.00 91.19 90 VAL A C 1
ATOM 727 O O . VAL A 1 90 ? 5.855 -6.537 1.773 1.00 91.19 90 VAL A O 1
ATOM 730 N N . GLY A 1 91 ? 5.361 -7.877 0.044 1.00 92.62 91 GLY A N 1
ATOM 731 C CA . GLY A 1 91 ? 4.316 -8.644 0.725 1.00 92.62 91 GLY A CA 1
ATOM 732 C C . GLY A 1 91 ? 2.912 -8.039 0.654 1.00 92.62 91 GLY A C 1
ATOM 733 O O . GLY A 1 91 ? 2.040 -8.476 1.403 1.00 92.62 91 GLY A O 1
ATOM 734 N N . ILE A 1 92 ? 2.665 -7.064 -0.226 1.00 96.38 92 ILE A N 1
ATOM 735 C CA . ILE A 1 92 ? 1.311 -6.551 -0.473 1.00 96.38 92 ILE A CA 1
ATOM 736 C C . ILE A 1 92 ? 0.571 -7.484 -1.430 1.00 96.38 92 ILE A C 1
ATOM 738 O O . ILE A 1 92 ? 1.089 -7.855 -2.482 1.00 96.38 92 ILE A O 1
ATOM 742 N N . ASN A 1 93 ? -0.675 -7.826 -1.099 1.00 96.19 93 ASN A N 1
ATOM 743 C CA . ASN A 1 93 ? -1.560 -8.619 -1.956 1.00 96.19 93 ASN A CA 1
ATOM 744 C C . ASN A 1 93 ? -2.179 -7.764 -3.081 1.00 96.19 93 ASN A C 1
ATOM 746 O O . ASN A 1 93 ? -3.400 -7.643 -3.190 1.00 96.19 93 ASN A O 1
ATOM 750 N N . ALA A 1 94 ? -1.329 -7.126 -3.888 1.00 97.44 94 ALA A N 1
ATOM 751 C CA . ALA A 1 94 ? -1.754 -6.271 -4.989 1.00 97.44 94 ALA A CA 1
ATOM 752 C C . ALA A 1 94 ? -2.185 -7.093 -6.213 1.00 97.44 94 ALA A C 1
ATOM 754 O O . ALA A 1 94 ? -1.638 -8.170 -6.469 1.00 97.44 94 ALA A O 1
ATOM 755 N N . LYS A 1 95 ? -3.140 -6.577 -6.996 1.00 98.19 95 LYS A N 1
ATOM 756 C CA . LYS A 1 95 ? -3.648 -7.231 -8.216 1.00 98.1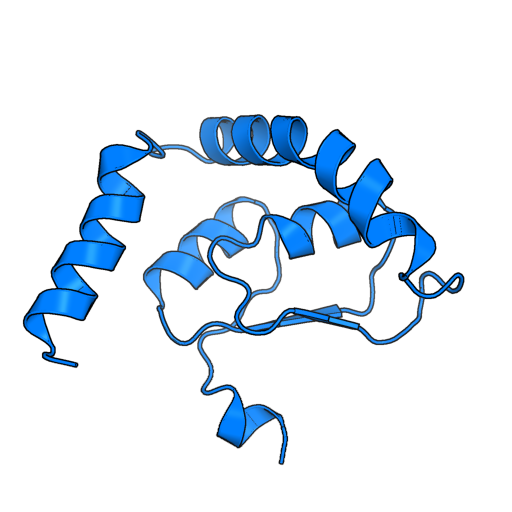9 95 LYS A CA 1
ATOM 757 C C . LYS A 1 95 ? -3.660 -6.278 -9.406 1.00 98.19 95 LYS A C 1
ATOM 759 O O . LYS A 1 95 ? -3.951 -5.095 -9.257 1.00 98.19 95 LYS A O 1
ATOM 764 N N . VAL A 1 96 ? -3.405 -6.826 -10.595 1.00 97.94 96 VAL A N 1
ATOM 765 C CA . VAL A 1 96 ? -3.581 -6.088 -11.852 1.00 97.94 96 VAL A CA 1
ATOM 766 C C . VAL A 1 96 ? -5.068 -6.029 -12.168 1.00 97.94 96 VAL A C 1
ATOM 768 O O . VAL A 1 96 ? -5.671 -7.068 -12.442 1.00 97.94 96 VAL A O 1
ATOM 771 N N . TYR A 1 97 ? -5.673 -4.846 -12.093 1.00 97.50 97 TYR A N 1
ATOM 772 C CA . TYR A 1 97 ? -7.105 -4.695 -12.338 1.00 97.50 97 TYR A CA 1
ATOM 773 C C . TYR A 1 97 ? -7.475 -3.265 -12.747 1.00 97.50 97 TYR A C 1
ATOM 775 O O . TYR A 1 97 ? -6.872 -2.293 -12.296 1.00 97.50 97 TYR A O 1
ATOM 783 N N . ASP A 1 98 ? -8.499 -3.131 -13.589 1.00 96.44 98 ASP A N 1
ATOM 784 C CA . ASP A 1 98 ? -9.056 -1.830 -13.961 1.00 96.44 98 ASP A CA 1
ATOM 785 C C . ASP A 1 98 ? -9.944 -1.278 -12.835 1.00 96.44 98 ASP A C 1
ATOM 787 O O . ASP A 1 98 ? -10.948 -1.886 -12.460 1.00 96.44 98 ASP A O 1
ATOM 791 N N . ALA A 1 99 ? -9.595 -0.105 -12.310 1.00 94.44 99 ALA A N 1
ATOM 792 C CA . ALA A 1 99 ? -10.304 0.516 -11.193 1.00 94.44 99 ALA A CA 1
ATOM 793 C C . ALA A 1 99 ? -11.806 0.731 -11.450 1.00 94.44 99 ALA A C 1
ATOM 795 O O . ALA A 1 99 ? -12.618 0.555 -10.544 1.00 94.44 99 ALA A O 1
ATOM 796 N N . LEU A 1 100 ? -12.195 1.081 -12.679 1.00 95.12 100 LEU A N 1
ATOM 797 C CA . LEU A 1 100 ? -13.596 1.324 -13.025 1.00 95.12 100 LEU A CA 1
ATOM 798 C C . LEU A 1 100 ? -14.387 0.024 -13.135 1.00 95.12 100 LEU A C 1
ATOM 800 O O . LEU A 1 100 ? -15.592 0.026 -12.900 1.00 95.12 100 LEU A O 1
ATOM 804 N N . LEU A 1 101 ? -13.738 -1.079 -13.511 1.00 95.75 101 LEU A N 1
ATOM 805 C CA . LEU A 1 101 ? -14.354 -2.403 -13.455 1.00 95.75 101 LEU A CA 1
ATOM 806 C C . LEU A 1 101 ? -14.434 -2.939 -12.026 1.00 95.75 101 LEU A C 1
ATOM 808 O O . LEU A 1 101 ? -15.352 -3.692 -11.730 1.00 95.75 101 LEU A O 1
ATOM 812 N N . TRP A 1 102 ? -13.490 -2.574 -11.157 1.00 94.38 102 TRP A N 1
ATOM 813 C CA . TRP A 1 102 ? -13.467 -3.026 -9.765 1.00 94.38 102 TRP A CA 1
ATOM 814 C C . TRP A 1 102 ? -14.539 -2.356 -8.899 1.00 94.38 102 TRP A C 1
ATOM 816 O O . TRP A 1 102 ? -15.069 -2.981 -7.988 1.00 94.38 102 TRP A O 1
ATOM 826 N N . LEU A 1 103 ? -14.859 -1.089 -9.181 1.00 90.94 103 LEU A N 1
ATOM 827 C CA . LEU A 1 103 ? -15.840 -0.296 -8.428 1.00 90.94 103 LEU A CA 1
ATOM 828 C C . LEU A 1 103 ? -17.311 -0.575 -8.792 1.00 90.94 103 LEU A C 1
ATOM 830 O O . LEU A 1 103 ? -18.196 0.064 -8.224 1.00 90.94 103 LEU A O 1
ATOM 834 N N . LYS A 1 104 ? -17.578 -1.462 -9.755 1.00 87.56 104 LYS A N 1
ATOM 835 C CA . LYS A 1 104 ? -18.934 -1.861 -10.164 1.00 87.56 104 LYS A CA 1
ATOM 836 C C . LYS A 1 104 ? -19.432 -3.035 -9.336 1.00 87.56 104 LYS A C 1
ATOM 838 O O . LYS A 1 104 ? -20.639 -3.019 -9.016 1.00 87.56 104 LYS A O 1
#

pLDDT: mean 86.76, std 16.89, range [46.0, 98.31]

Sequence (104 aa):
MSKKYQKEFYEYQTIARGILTKDSLIQLFEQLLPFYIKKIGSFLPNSLDAKIADIPCGNGNFSYYLLKSGYKNFDSIDLDPNQVSLAQLVGINAKVYDALLWLK

Secondary structure (DSSP, 8-state):
--HHHHHHHHHHHHHHTT--SHHHHHHHHHHHHHHHHHHTGGGS-S-TT--EEETT-TTSHHHHHHHHTT---EEEEES-HHHHHHHHHTT--EEE--HHHHT-

Foldseek 3Di:
DDPVVVVVVLVCVCVVQVCPALVSLVVVLVVCLVVCCVPPVVVDDPDLADAEECVQCFLNSVVVSNVVVNRDRYAHEHCDVVRQVNVVRNPRPYDNDDPVVVVD